Protein AF-A0A662KR83-F1 (afdb_monomer_lite)

pLDDT: mean 96.12, std 3.95, range [77.25, 98.56]

Secondary structure (DSSP, 8-state):
---EEE---HHHHHHHHHHT---EEE--HHHHHHHHHHHHHTT---

Foldseek 3Di:
DAAEAEAPAPVVVVVVVVVVRHDYYHYDPVRVVVNVVVCVVVVDDD

Sequence (46 aa):
MQIFVDTADLDEIKEAKKWGIVDGVTTNPSLIKKAVEKLKSRGMEI

Structure (mmCIF, N/CA/C/O backbone):
data_AF-A0A662KR83-F1
#
_entry.id   AF-A0A662KR83-F1
#
loop_
_atom_site.group_PDB
_atom_site.id
_atom_site.type_symbol
_atom_site.label_atom_id
_atom_site.label_alt_id
_atom_site.label_comp_id
_atom_site.label_asym_id
_atom_site.label_entity_id
_atom_site.label_seq_id
_atom_site.pdbx_PDB_ins_code
_atom_site.Cartn_x
_atom_site.Cartn_y
_atom_site.Cartn_z
_atom_site.occupancy
_atom_site.B_iso_or_equiv
_atom_site.auth_seq_id
_atom_site.auth_comp_id
_atom_site.auth_asym_id
_atom_site.auth_atom_id
_atom_site.pdbx_PDB_model_num
ATOM 1 N N . MET A 1 1 ? -11.587 6.416 19.223 1.00 89.00 1 MET A N 1
ATOM 2 C CA . MET A 1 1 ? -10.292 5.837 18.808 1.00 89.00 1 MET A CA 1
ATOM 3 C C . MET A 1 1 ? -10.252 5.906 17.297 1.00 89.00 1 MET A C 1
ATOM 5 O O . MET A 1 1 ? -11.278 5.585 16.718 1.00 89.00 1 MET A O 1
ATOM 9 N N . GLN A 1 2 ? -9.154 6.375 16.702 1.00 95.38 2 GLN A N 1
ATOM 10 C CA . GLN A 1 2 ? -8.998 6.403 15.245 1.00 95.38 2 GLN A CA 1
ATOM 11 C C . GLN A 1 2 ? -8.167 5.205 14.786 1.00 95.38 2 GLN A C 1
ATOM 13 O O . GLN A 1 2 ? -7.203 4.844 15.464 1.00 95.38 2 GLN A O 1
ATOM 18 N N . ILE A 1 3 ? -8.535 4.600 13.660 1.00 97.12 3 ILE A N 1
ATOM 19 C CA . ILE A 1 3 ? -7.822 3.481 13.040 1.00 97.12 3 ILE A CA 1
ATOM 20 C C . ILE A 1 3 ? -7.325 3.923 11.669 1.00 97.12 3 ILE A C 1
ATOM 22 O O . ILE A 1 3 ? -8.109 4.305 10.798 1.00 97.12 3 ILE A O 1
ATOM 26 N N . PHE A 1 4 ? -6.014 3.824 11.466 1.00 97.94 4 PHE A N 1
ATOM 27 C CA . PHE A 1 4 ? -5.371 4.089 10.184 1.00 97.94 4 PHE A CA 1
ATOM 28 C C . PHE A 1 4 ? -4.733 2.819 9.635 1.00 97.94 4 PHE A C 1
ATOM 30 O O . PHE A 1 4 ? -4.169 2.025 10.388 1.00 97.94 4 PHE A O 1
ATOM 37 N N . VAL A 1 5 ? -4.815 2.643 8.318 1.00 97.69 5 VAL A N 1
ATOM 38 C CA . VAL A 1 5 ? -4.079 1.596 7.596 1.00 97.69 5 VAL A CA 1
ATOM 39 C C . VAL A 1 5 ? -2.811 2.175 6.982 1.00 97.69 5 VAL A C 1
ATOM 41 O O . VAL A 1 5 ? -2.842 3.268 6.418 1.00 97.69 5 VAL A O 1
ATOM 44 N N . ASP A 1 6 ? -1.702 1.445 7.086 1.00 98.12 6 ASP A N 1
ATOM 45 C CA . ASP A 1 6 ? -0.402 1.865 6.557 1.00 98.12 6 ASP A CA 1
ATOM 46 C C . ASP A 1 6 ? -0.128 1.195 5.208 1.00 98.12 6 ASP A C 1
ATOM 48 O O . ASP A 1 6 ? 0.440 0.107 5.130 1.00 98.12 6 ASP A O 1
ATOM 52 N N . THR A 1 7 ? -0.606 1.813 4.129 1.00 98.31 7 THR A N 1
ATOM 53 C CA . THR A 1 7 ? -0.476 1.264 2.774 1.00 98.31 7 THR A CA 1
ATOM 54 C C . THR A 1 7 ? -0.602 2.357 1.710 1.00 98.31 7 THR A C 1
ATOM 56 O O . THR A 1 7 ? -1.117 3.447 1.951 1.00 98.31 7 THR A O 1
ATOM 59 N N . ALA A 1 8 ? -0.110 2.072 0.505 1.00 98.31 8 ALA A N 1
ATOM 60 C CA . ALA A 1 8 ? -0.379 2.859 -0.702 1.00 98.31 8 ALA A CA 1
ATOM 61 C C . ALA A 1 8 ? -1.126 2.038 -1.768 1.00 98.31 8 ALA A C 1
ATOM 63 O O . ALA A 1 8 ? -1.350 2.521 -2.878 1.00 98.31 8 ALA A O 1
ATOM 64 N N . ASP A 1 9 ? -1.478 0.787 -1.459 1.00 97.62 9 ASP A N 1
ATOM 65 C CA . ASP A 1 9 ? -2.166 -0.101 -2.382 1.00 97.62 9 ASP A CA 1
ATOM 66 C C . ASP A 1 9 ? -3.665 0.212 -2.416 1.00 97.62 9 ASP A C 1
ATOM 68 O O . ASP A 1 9 ? -4.376 0.128 -1.413 1.00 97.62 9 ASP A O 1
ATOM 72 N N . LEU A 1 10 ? -4.161 0.569 -3.599 1.00 95.94 10 LEU A N 1
ATOM 73 C CA . LEU A 1 10 ? -5.557 0.949 -3.788 1.00 95.94 10 LEU A CA 1
ATOM 74 C C . LEU A 1 10 ? -6.534 -0.198 -3.515 1.00 95.94 10 LEU A C 1
ATOM 76 O O . LEU A 1 10 ? -7.671 0.074 -3.127 1.00 95.94 10 LEU A O 1
ATOM 80 N N . ASP A 1 11 ? -6.138 -1.453 -3.729 1.00 96.75 11 ASP A N 1
ATOM 81 C CA . ASP A 1 11 ? -7.016 -2.598 -3.483 1.00 96.75 11 ASP A CA 1
ATOM 82 C C . ASP A 1 11 ? -7.168 -2.841 -1.973 1.00 96.75 11 ASP A C 1
ATOM 84 O O . ASP A 1 11 ? -8.295 -2.995 -1.496 1.00 96.75 11 ASP A O 1
ATOM 88 N N . GLU A 1 12 ? -6.074 -2.734 -1.212 1.00 97.31 12 GLU A N 1
ATOM 89 C CA . GLU A 1 12 ? -6.084 -2.816 0.257 1.00 97.31 12 GLU A CA 1
ATOM 90 C C . GLU A 1 12 ? -6.888 -1.669 0.880 1.00 97.31 12 GLU A C 1
ATOM 92 O O . GLU A 1 12 ? -7.730 -1.897 1.746 1.00 97.31 12 GLU A O 1
ATOM 97 N N . ILE A 1 13 ? -6.705 -0.433 0.398 1.00 97.50 13 ILE A N 1
ATOM 98 C CA . ILE A 1 13 ? -7.464 0.729 0.890 1.00 97.50 13 ILE A CA 1
ATOM 99 C C . ILE A 1 13 ? -8.964 0.544 0.629 1.00 97.50 13 ILE A C 1
ATOM 101 O O . ILE A 1 13 ? -9.791 0.841 1.495 1.00 97.50 13 ILE A O 1
ATOM 105 N N . LYS A 1 14 ? -9.345 0.044 -0.556 1.00 97.56 14 LYS A N 1
ATOM 106 C CA . LYS A 1 14 ? -10.753 -0.233 -0.882 1.00 97.56 14 LYS A C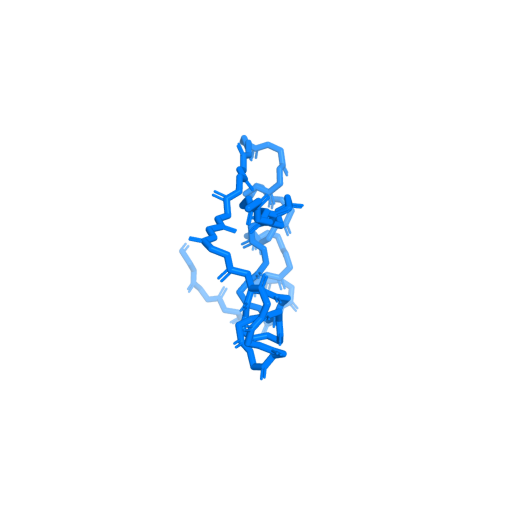A 1
ATOM 107 C C . LYS A 1 14 ? -11.333 -1.320 0.013 1.00 97.56 14 LYS A C 1
ATOM 109 O O . LYS A 1 14 ? -12.488 -1.199 0.411 1.00 97.56 14 LYS A O 1
ATOM 114 N N . GLU A 1 15 ? -10.579 -2.375 0.298 1.00 97.75 15 GLU A N 1
ATOM 115 C CA . GLU A 1 15 ? -11.017 -3.453 1.181 1.00 97.75 15 GLU A CA 1
ATOM 116 C C . GLU A 1 15 ? -11.184 -2.970 2.622 1.00 97.75 15 GLU A C 1
ATOM 118 O O . GLU A 1 15 ? -12.261 -3.121 3.198 1.00 97.75 15 GLU A O 1
ATOM 123 N N . ALA A 1 16 ? -10.184 -2.277 3.160 1.00 96.69 16 ALA A N 1
ATOM 124 C CA . ALA A 1 16 ? -10.230 -1.745 4.512 1.00 96.69 16 ALA A CA 1
ATOM 125 C C . ALA A 1 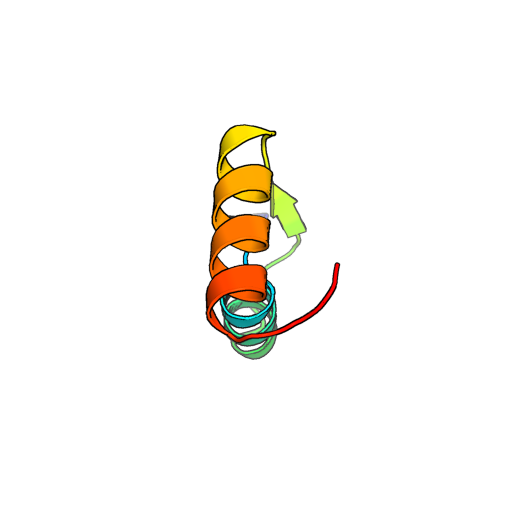16 ? -11.388 -0.738 4.677 1.00 96.69 16 ALA A C 1
ATOM 127 O O . ALA A 1 16 ? -12.138 -0.788 5.653 1.00 96.69 16 ALA A O 1
ATOM 128 N N . LYS A 1 17 ? -11.638 0.109 3.666 1.00 97.25 17 LYS A N 1
ATOM 129 C CA . LYS A 1 17 ? -12.812 0.995 3.636 1.00 97.25 17 LYS A CA 1
ATOM 130 C C . LYS A 1 17 ? -14.139 0.226 3.657 1.00 97.25 17 LYS A C 1
ATOM 132 O O . LYS A 1 17 ? -15.081 0.686 4.298 1.00 97.25 17 LYS A O 1
ATOM 137 N N . LYS A 1 18 ? -14.238 -0.930 2.985 1.00 98.06 18 LYS A N 1
ATOM 138 C CA . LYS A 1 18 ? -15.456 -1.767 3.000 1.00 98.06 18 LYS A CA 1
ATOM 139 C C . LYS A 1 18 ? -15.742 -2.360 4.377 1.00 98.06 18 LYS A C 1
ATOM 141 O O . LYS A 1 18 ? -16.909 -2.565 4.690 1.00 98.06 18 LYS A O 1
ATOM 146 N N . TRP A 1 19 ? -14.719 -2.611 5.195 1.00 97.12 19 TRP A N 1
ATOM 147 C CA . TRP A 1 19 ? -14.918 -3.067 6.574 1.00 97.12 19 TRP A CA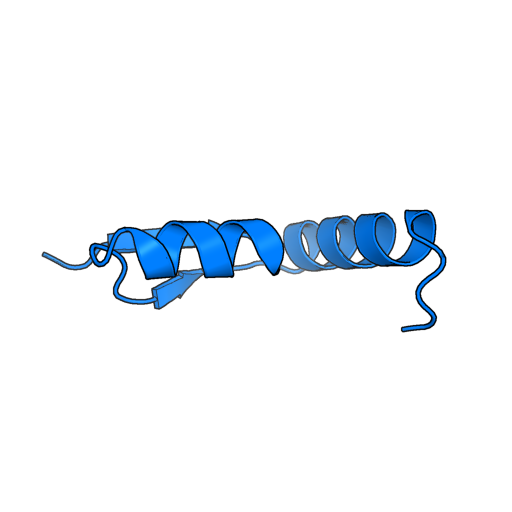 1
ATOM 148 C C . TRP A 1 19 ? -15.577 -2.004 7.462 1.00 97.12 19 TRP A C 1
ATOM 150 O O . TRP A 1 19 ? -16.154 -2.352 8.486 1.00 97.12 19 TRP A O 1
ATOM 160 N N . GLY A 1 20 ? -15.525 -0.723 7.077 1.00 96.44 20 GLY A N 1
ATOM 161 C CA . GLY A 1 20 ? -16.208 0.361 7.791 1.00 96.44 20 GLY A CA 1
ATOM 162 C C . GLY A 1 20 ? -15.554 0.759 9.117 1.00 96.44 20 GLY A C 1
ATOM 163 O O . GLY A 1 20 ? -16.193 1.414 9.932 1.00 96.44 20 GLY A O 1
ATOM 164 N N . ILE A 1 21 ? -14.296 0.364 9.336 1.00 93.94 21 ILE A N 1
ATOM 165 C CA . ILE A 1 21 ? -13.567 0.580 10.597 1.00 93.94 21 ILE A CA 1
ATOM 166 C C . ILE A 1 21 ? -12.406 1.574 10.482 1.00 93.94 21 ILE A C 1
ATOM 168 O O . ILE A 1 21 ? -11.715 1.792 11.466 1.00 93.94 21 ILE A O 1
ATOM 172 N N . VAL A 1 22 ? -12.138 2.118 9.292 1.00 97.19 22 VAL A N 1
ATOM 173 C CA . VAL A 1 22 ? -10.907 2.869 9.001 1.00 97.19 22 V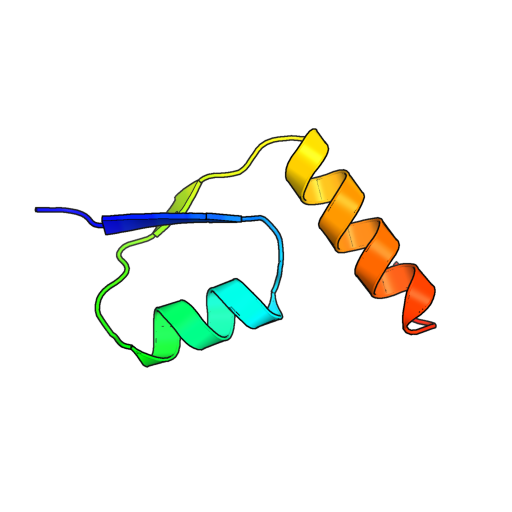AL A CA 1
ATOM 174 C C . VAL A 1 22 ? -11.215 4.348 8.814 1.00 97.19 22 VAL A C 1
ATOM 176 O O . VAL A 1 22 ? -12.059 4.707 7.994 1.00 97.19 22 VAL A O 1
ATOM 179 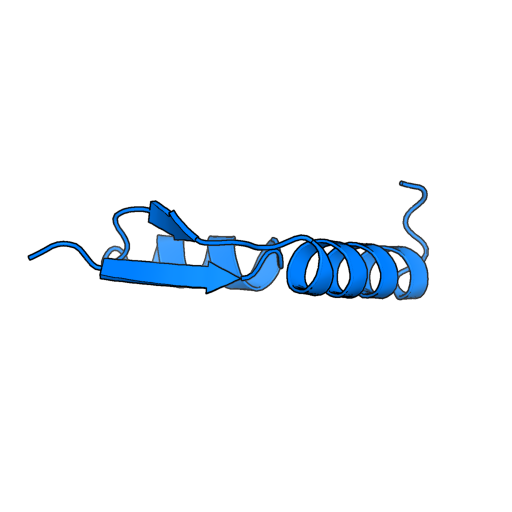N N . ASP A 1 23 ? -10.487 5.200 9.529 1.00 98.06 23 ASP A N 1
ATOM 180 C CA . ASP A 1 23 ? -10.656 6.657 9.518 1.00 98.06 23 ASP A CA 1
ATOM 181 C C . ASP A 1 23 ? -9.720 7.359 8.523 1.00 98.06 23 ASP A C 1
ATOM 183 O O . ASP A 1 23 ? -9.921 8.523 8.178 1.00 98.06 23 ASP A O 1
ATOM 187 N N . GLY A 1 24 ? -8.678 6.667 8.058 1.00 97.31 24 GLY A N 1
ATOM 188 C CA . GLY A 1 24 ? -7.654 7.249 7.199 1.00 97.31 24 GLY A CA 1
ATOM 189 C C . GLY A 1 24 ? -6.539 6.281 6.817 1.00 97.31 24 GLY A C 1
ATOM 190 O O . GLY A 1 24 ? -6.545 5.104 7.177 1.00 97.31 24 GLY A O 1
ATOM 191 N N . VAL A 1 25 ? -5.573 6.800 6.065 1.00 98.19 25 VAL A N 1
ATOM 192 C CA . VAL A 1 25 ? -4.433 6.041 5.544 1.00 98.19 25 VAL A CA 1
ATOM 193 C C . VAL A 1 25 ? -3.151 6.798 5.869 1.00 98.19 25 VAL A C 1
ATOM 195 O O . VAL A 1 25 ? -3.079 8.008 5.647 1.00 98.19 25 VAL A O 1
ATOM 198 N N . THR A 1 26 ? -2.137 6.093 6.364 1.00 98.31 26 THR A N 1
ATOM 199 C CA . THR A 1 26 ? -0.759 6.591 6.415 1.00 98.31 26 THR A CA 1
ATOM 200 C C . THR A 1 26 ? 0.046 5.964 5.292 1.00 98.31 26 THR A C 1
ATOM 202 O O . THR A 1 26 ? -0.242 4.863 4.827 1.00 98.31 26 THR A O 1
ATOM 205 N N . THR A 1 27 ? 1.041 6.695 4.799 1.00 98.44 27 THR A N 1
ATOM 206 C CA . THR A 1 27 ? 1.883 6.208 3.713 1.00 98.44 27 THR A CA 1
ATOM 207 C C . THR A 1 27 ? 3.285 6.792 3.804 1.00 98.44 27 THR A C 1
ATOM 209 O O . THR A 1 27 ? 3.556 7.709 4.579 1.00 98.44 27 THR A O 1
ATOM 212 N N . ASN A 1 28 ? 4.189 6.259 2.990 1.00 98.56 28 ASN A N 1
ATOM 213 C CA . ASN A 1 28 ? 5.548 6.749 2.827 1.00 98.56 28 ASN A CA 1
ATOM 214 C C . ASN A 1 28 ? 6.042 6.462 1.393 1.00 98.56 28 ASN A C 1
ATOM 216 O O . ASN A 1 28 ? 5.452 5.630 0.694 1.00 98.56 28 ASN A O 1
ATOM 220 N N . PRO A 1 29 ? 7.133 7.106 0.933 1.00 98.56 29 PRO A N 1
ATOM 221 C CA . PRO A 1 29 ? 7.633 6.934 -0.435 1.00 98.56 29 PRO A CA 1
ATOM 222 C C . PRO A 1 29 ? 7.914 5.479 -0.841 1.00 98.56 29 PRO A C 1
ATOM 224 O O . PRO A 1 29 ? 7.693 5.107 -1.993 1.00 98.56 29 PRO A O 1
ATOM 227 N N . SER A 1 30 ? 8.361 4.633 0.093 1.00 98.44 30 SER A N 1
ATOM 228 C CA . SER A 1 30 ? 8.650 3.220 -0.178 1.00 98.44 30 SER A CA 1
ATOM 229 C C . SER A 1 30 ? 7.382 2.410 -0.449 1.00 98.44 30 SER A C 1
ATOM 231 O O . SER A 1 30 ? 7.376 1.573 -1.353 1.00 98.44 30 SER A O 1
ATOM 233 N N . LEU A 1 31 ? 6.302 2.660 0.299 1.00 98.50 31 LEU A N 1
ATOM 234 C CA . LEU A 1 31 ? 4.999 2.033 0.056 1.00 98.50 31 LEU A CA 1
ATOM 235 C C . LEU A 1 31 ? 4.414 2.480 -1.286 1.00 98.50 31 LEU A C 1
ATOM 237 O O . LEU A 1 31 ? 3.949 1.641 -2.054 1.00 98.50 31 LEU A O 1
ATOM 241 N N . ILE A 1 32 ? 4.524 3.772 -1.610 1.00 98.19 32 ILE A N 1
ATOM 242 C CA . ILE A 1 32 ? 4.087 4.313 -2.905 1.00 98.19 32 ILE A CA 1
ATOM 243 C C . ILE A 1 32 ? 4.842 3.633 -4.049 1.00 98.19 32 ILE A C 1
ATOM 245 O O . ILE A 1 32 ? 4.218 3.162 -4.997 1.00 98.19 32 ILE A O 1
ATOM 249 N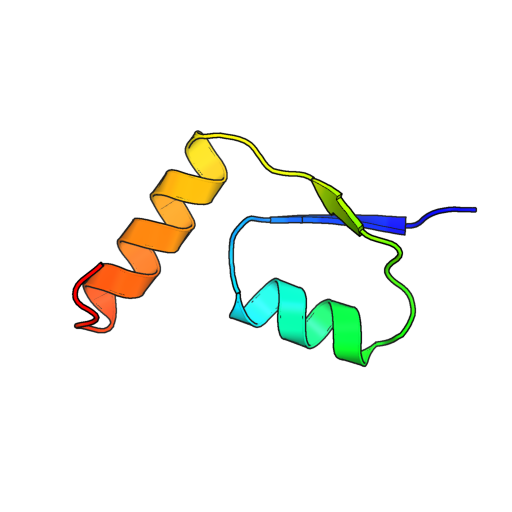 N . LYS A 1 33 ? 6.174 3.513 -3.947 1.00 98.19 33 LYS A N 1
ATOM 250 C CA . LYS A 1 33 ? 6.990 2.831 -4.960 1.00 98.19 33 LYS A CA 1
ATOM 251 C C . LYS A 1 33 ? 6.501 1.400 -5.210 1.00 98.19 33 LYS A C 1
ATOM 253 O O . LYS A 1 33 ? 6.299 1.031 -6.363 1.00 98.19 33 LYS A O 1
ATOM 258 N N . LYS A 1 34 ? 6.254 0.625 -4.147 1.00 97.94 34 LYS A N 1
ATOM 259 C CA . LYS A 1 34 ? 5.740 -0.752 -4.257 1.00 97.94 34 LYS A CA 1
ATOM 260 C C . LYS A 1 34 ? 4.357 -0.807 -4.910 1.00 97.94 34 LYS A C 1
ATOM 262 O O . LYS A 1 34 ? 4.130 -1.653 -5.771 1.00 97.94 34 LYS A O 1
ATOM 267 N N . ALA A 1 35 ? 3.448 0.092 -4.532 1.00 97.62 35 ALA A N 1
ATOM 268 C CA . ALA A 1 35 ? 2.114 0.157 -5.126 1.00 97.62 35 ALA A CA 1
ATOM 269 C C . ALA A 1 35 ? 2.185 0.477 -6.628 1.00 97.62 35 ALA A C 1
ATOM 271 O O . ALA A 1 35 ? 1.553 -0.201 -7.435 1.00 97.62 35 ALA A O 1
ATOM 272 N N . VAL A 1 36 ? 3.022 1.439 -7.023 1.00 97.31 36 VAL A N 1
ATOM 273 C CA . VAL A 1 36 ? 3.268 1.787 -8.432 1.00 97.31 36 VAL A CA 1
ATOM 274 C C . VAL A 1 36 ? 3.885 0.610 -9.195 1.00 97.31 36 VAL A C 1
ATOM 276 O O . VAL A 1 36 ? 3.417 0.280 -10.279 1.00 97.31 36 VAL A O 1
ATOM 279 N N . GLU A 1 37 ? 4.890 -0.076 -8.645 1.00 97.12 37 GLU A N 1
ATOM 280 C CA . GLU A 1 37 ? 5.480 -1.273 -9.268 1.00 97.12 37 GLU A CA 1
ATOM 281 C C . GLU A 1 37 ? 4.444 -2.393 -9.465 1.00 97.12 37 GLU A C 1
ATOM 283 O O . GLU A 1 37 ? 4.404 -3.009 -10.531 1.00 97.12 37 GLU A O 1
ATOM 288 N N . LYS A 1 38 ? 3.555 -2.607 -8.484 1.00 96.75 38 LYS A N 1
ATOM 289 C CA . LYS A 1 38 ? 2.434 -3.554 -8.590 1.00 96.75 38 LYS A CA 1
ATOM 290 C C . LYS A 1 38 ? 1.433 -3.152 -9.676 1.00 96.75 38 LYS A C 1
ATOM 292 O O . LYS A 1 38 ? 0.889 -4.013 -10.360 1.00 96.75 38 LYS A O 1
ATOM 297 N N . LEU A 1 39 ? 1.166 -1.860 -9.852 1.00 96.12 39 LEU A N 1
ATOM 298 C CA . LEU A 1 39 ? 0.304 -1.386 -10.935 1.00 96.12 39 LEU A CA 1
ATOM 299 C C . LEU A 1 39 ? 0.971 -1.599 -12.309 1.00 96.12 39 LEU A C 1
ATOM 301 O O . LEU A 1 39 ? 0.324 -2.110 -13.223 1.00 96.12 39 LEU A O 1
ATOM 305 N N . LYS A 1 40 ? 2.278 -1.322 -12.432 1.00 95.38 40 LYS A N 1
ATOM 306 C CA . LYS A 1 40 ? 3.049 -1.562 -13.668 1.00 95.38 40 LYS A CA 1
ATOM 307 C C . LYS A 1 40 ? 3.089 -3.039 -14.039 1.00 95.38 40 LYS A C 1
ATOM 309 O O . LYS A 1 40 ? 2.923 -3.377 -15.206 1.00 95.38 40 LYS A O 1
ATOM 314 N N . SER A 1 41 ? 3.257 -3.933 -13.063 1.00 95.06 41 SER A N 1
ATOM 315 C CA . SER A 1 41 ? 3.255 -5.381 -13.318 1.00 95.06 41 SER A CA 1
ATOM 316 C C . SER A 1 41 ? 1.893 -5.911 -13.777 1.00 95.06 41 SER A C 1
ATOM 318 O O . SER A 1 41 ? 1.831 -6.947 -14.434 1.00 95.06 41 SER A O 1
ATOM 320 N N . ARG A 1 42 ? 0.805 -5.177 -13.503 1.00 94.38 42 ARG A N 1
ATOM 321 C CA . ARG A 1 42 ? -0.542 -5.438 -14.040 1.00 94.38 42 ARG A CA 1
ATOM 322 C C . ARG A 1 42 ? -0.763 -4.843 -15.437 1.00 94.38 42 ARG A C 1
ATOM 324 O O . ARG A 1 42 ? -1.877 -4.920 -15.943 1.00 94.38 42 ARG A O 1
ATOM 331 N N . GLY A 1 43 ? 0.267 -4.256 -16.050 1.00 93.38 43 GLY A N 1
ATOM 332 C CA . GLY A 1 43 ? 0.200 -3.650 -17.381 1.00 93.38 43 GLY A CA 1
ATOM 333 C C . GLY A 1 43 ? -0.484 -2.283 -17.412 1.00 93.38 43 GLY A C 1
ATOM 334 O O . GLY A 1 43 ? -0.872 -1.829 -18.483 1.00 93.38 43 GLY A O 1
ATOM 335 N N . MET A 1 44 ? -0.661 -1.634 -16.258 1.00 89.94 44 MET A N 1
ATOM 336 C CA . MET A 1 44 ? -1.178 -0.268 -16.213 1.00 89.94 44 MET A CA 1
ATOM 337 C C . MET A 1 44 ? -0.049 0.719 -16.516 1.00 89.94 44 MET A C 1
ATOM 339 O O . MET A 1 44 ? 1.010 0.662 -15.886 1.00 89.94 44 MET A O 1
ATOM 343 N N . GLU A 1 45 ? -0.281 1.629 -17.462 1.00 83.62 45 GLU A N 1
ATOM 344 C CA . GLU A 1 45 ? 0.529 2.841 -17.608 1.00 83.62 45 GLU A CA 1
ATOM 345 C C . GLU A 1 45 ? 0.140 3.837 -16.510 1.00 83.62 45 GLU A C 1
ATOM 347 O O . GLU A 1 45 ? -1.044 4.023 -16.219 1.00 83.62 45 GLU A O 1
ATOM 352 N N . ILE A 1 46 ? 1.150 4.424 -15.865 1.00 77.25 46 ILE A N 1
ATOM 353 C CA . ILE A 1 46 ? 1.029 5.279 -14.676 1.00 77.25 46 ILE A CA 1
ATOM 354 C C . ILE A 1 46 ? 1.946 6.478 -14.830 1.00 77.25 46 ILE A C 1
ATOM 356 O O . ILE A 1 46 ? 3.117 6.241 -15.220 1.00 77.25 46 ILE A O 1
#

Radius of gyration: 11.75 Å; chains: 1; bounding box: 25×13×36 Å